Protein AF-A0A221V2D6-F1 (afdb_monomer_lite)

Radius of gyration: 19.34 Å; chains: 1; bounding box: 54×40×49 Å

Foldseek 3Di:
DVVVCLVVVLVVLLVLLVVLLVVLLQCLQADLQVRDGHPPDPVSVVSVVLVVLVVVLSVVLVVCLVVVAADEPVNVVSVVVVVVSLVVLVVVLVVLVVQLVCPVVQPVPDGDPCNNVSSVVSSVSSVSNSVSSVVSVVSCCVRNHDDDPVVRVVVVPPVD

Structure (mmCIF, N/CA/C/O backbone):
data_AF-A0A221V2D6-F1
#
_entry.id   AF-A0A221V2D6-F1
#
loop_
_atom_site.group_PDB
_atom_site.id
_atom_site.type_symbol
_atom_site.label_atom_id
_atom_site.label_alt_id
_atom_site.label_comp_id
_atom_site.label_asym_id
_atom_site.label_entity_id
_atom_site.label_seq_id
_atom_site.pdbx_PDB_ins_code
_atom_site.Cartn_x
_atom_site.Cartn_y
_atom_site.Cartn_z
_atom_site.occupancy
_atom_site.B_iso_or_equiv
_atom_site.auth_seq_id
_atom_site.auth_comp_id
_atom_site.auth_asym_id
_atom_site.auth_atom_id
_atom_site.pdbx_PDB_model_num
ATOM 1 N N . MET A 1 1 ? 8.592 21.430 -19.811 1.00 49.91 1 MET A N 1
ATOM 2 C CA . MET A 1 1 ? 7.681 21.089 -18.688 1.00 49.91 1 MET A CA 1
ATOM 3 C C . MET A 1 1 ? 7.411 19.586 -18.587 1.00 49.91 1 MET A C 1
ATOM 5 O O . MET A 1 1 ? 7.438 19.072 -17.477 1.00 49.91 1 MET A O 1
ATOM 9 N N . GLU A 1 2 ? 7.247 18.865 -19.702 1.00 52.81 2 GLU A N 1
ATOM 10 C CA . GLU A 1 2 ? 6.947 17.419 -19.723 1.00 52.81 2 GLU A CA 1
ATOM 11 C C . GLU A 1 2 ? 7.962 16.532 -18.966 1.00 52.81 2 GLU A C 1
ATOM 13 O O . GLU A 1 2 ? 7.570 15.668 -18.183 1.00 52.81 2 GLU A O 1
ATOM 18 N N . ASN A 1 3 ? 9.265 16.809 -19.099 1.00 59.97 3 ASN A N 1
ATOM 19 C CA . ASN A 1 3 ? 10.320 16.046 -18.409 1.00 59.97 3 ASN A CA 1
ATOM 20 C C . ASN A 1 3 ? 10.362 16.276 -16.887 1.00 59.97 3 ASN A C 1
ATOM 22 O O . ASN A 1 3 ? 10.807 15.404 -16.147 1.00 59.97 3 ASN A O 1
ATOM 26 N N . SER A 1 4 ? 9.879 17.428 -16.402 1.00 59.75 4 SER A N 1
ATOM 27 C CA . SER A 1 4 ? 9.819 17.708 -14.959 1.00 59.75 4 SER A CA 1
ATOM 28 C C . SER A 1 4 ? 8.682 16.923 -14.303 1.00 59.75 4 SER A C 1
ATOM 30 O O . SER A 1 4 ? 8.901 16.246 -13.301 1.00 59.75 4 SER A O 1
ATOM 32 N N . VAL A 1 5 ? 7.499 16.919 -14.933 1.00 62.28 5 VAL A N 1
ATOM 33 C CA . VAL A 1 5 ? 6.313 16.183 -14.461 1.00 62.28 5 VAL A CA 1
ATOM 34 C C . VAL A 1 5 ? 6.567 14.672 -14.447 1.00 62.28 5 VAL A C 1
ATOM 36 O O . VAL A 1 5 ? 6.300 14.015 -13.444 1.00 62.28 5 VAL A O 1
ATOM 39 N N . LYS A 1 6 ? 7.188 14.123 -15.503 1.00 67.12 6 LYS A N 1
ATOM 40 C CA . LYS A 1 6 ? 7.572 12.698 -15.567 1.00 67.12 6 LYS A CA 1
ATOM 41 C C . LYS A 1 6 ? 8.486 12.264 -14.411 1.00 67.12 6 LYS A C 1
ATOM 43 O O . LYS A 1 6 ? 8.412 11.116 -13.985 1.00 67.12 6 LYS A O 1
ATOM 48 N N . ARG A 1 7 ? 9.307 13.174 -13.870 1.00 70.56 7 ARG A N 1
ATOM 49 C CA . ARG A 1 7 ? 10.243 12.889 -12.768 1.00 70.56 7 ARG A CA 1
ATOM 50 C C . ARG A 1 7 ? 9.648 13.126 -11.377 1.00 70.56 7 ARG A C 1
ATOM 52 O O . ARG A 1 7 ? 10.056 12.465 -10.424 1.00 70.56 7 ARG A O 1
ATOM 59 N N . THR A 1 8 ? 8.727 14.077 -11.222 1.00 82.38 8 THR A N 1
ATOM 60 C CA . THR A 1 8 ? 8.149 14.436 -9.913 1.00 82.38 8 THR A CA 1
ATOM 61 C C . THR A 1 8 ? 6.975 13.548 -9.524 1.00 82.38 8 THR A C 1
ATOM 63 O O . THR A 1 8 ? 6.867 13.177 -8.356 1.00 82.38 8 THR A O 1
ATOM 66 N N . THR A 1 9 ? 6.135 13.146 -10.481 1.00 87.38 9 THR A N 1
ATOM 67 C CA . THR A 1 9 ? 4.944 12.329 -10.209 1.00 87.38 9 THR A CA 1
ATOM 68 C C . THR A 1 9 ? 5.258 11.001 -9.499 1.00 87.38 9 THR A C 1
ATOM 70 O O . THR A 1 9 ? 4.610 10.730 -8.486 1.00 87.38 9 THR A O 1
ATOM 73 N N . PRO A 1 10 ? 6.262 10.198 -9.916 1.00 89.62 10 PRO A N 1
ATOM 74 C CA . PRO A 1 10 ? 6.593 8.951 -9.220 1.00 89.62 10 PRO A CA 1
ATOM 75 C C . PRO A 1 10 ? 7.049 9.176 -7.778 1.00 89.62 10 PRO A C 1
ATOM 77 O O . PRO A 1 10 ? 6.628 8.453 -6.881 1.00 89.62 10 PRO A O 1
ATOM 80 N N . LYS A 1 11 ? 7.854 10.220 -7.534 1.00 92.00 11 LYS A N 1
ATOM 81 C CA . LYS A 1 11 ? 8.341 10.559 -6.189 1.00 92.00 11 LYS A CA 1
ATOM 82 C C . LYS A 1 11 ? 7.193 10.923 -5.253 1.00 92.00 11 LYS A C 1
ATOM 84 O O . LYS A 1 11 ? 7.161 10.448 -4.124 1.00 92.00 11 LYS A O 1
ATOM 89 N N . ILE A 1 12 ? 6.240 11.724 -5.732 1.00 93.94 12 ILE A N 1
ATOM 90 C CA . ILE A 1 12 ? 5.058 12.112 -4.953 1.00 93.94 12 ILE A CA 1
ATOM 91 C C . ILE A 1 12 ? 4.225 10.877 -4.601 1.00 93.94 12 ILE A C 1
ATOM 93 O O . ILE A 1 12 ? 3.846 10.719 -3.447 1.00 93.94 12 ILE A O 1
ATOM 97 N N . ILE A 1 13 ? 3.982 9.978 -5.559 1.00 95.75 13 ILE A N 1
ATOM 98 C CA . ILE A 1 13 ? 3.202 8.757 -5.308 1.00 95.75 13 ILE A CA 1
ATOM 99 C C . ILE A 1 13 ? 3.907 7.838 -4.314 1.00 95.75 13 ILE A C 1
ATOM 101 O O . ILE A 1 13 ? 3.256 7.356 -3.392 1.00 95.75 13 ILE A O 1
ATOM 105 N N . ILE A 1 14 ? 5.222 7.648 -4.435 1.00 96.69 14 ILE A N 1
ATOM 106 C CA . ILE A 1 14 ? 6.000 6.863 -3.468 1.00 96.69 14 ILE A CA 1
ATOM 107 C C . ILE A 1 14 ? 5.878 7.472 -2.065 1.00 96.69 14 ILE A C 1
ATOM 109 O O . ILE A 1 14 ? 5.534 6.761 -1.125 1.00 96.69 14 ILE A O 1
ATOM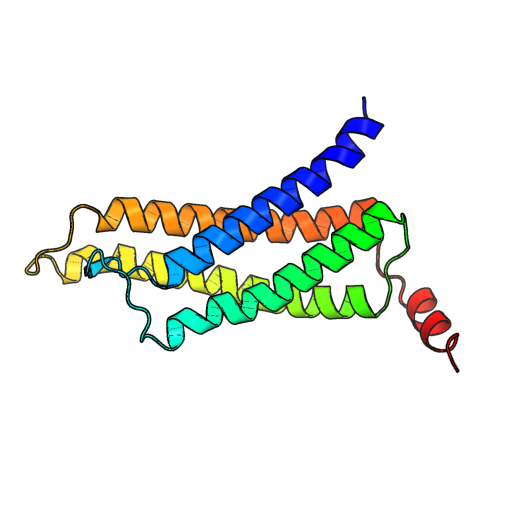 113 N N . VAL A 1 15 ? 6.077 8.787 -1.917 1.00 97.56 15 VAL A N 1
ATOM 114 C CA . VAL A 1 15 ? 5.975 9.472 -0.616 1.00 97.56 15 VAL A CA 1
ATOM 115 C C . VAL A 1 15 ? 4.565 9.374 -0.034 1.00 97.56 15 VAL A C 1
ATOM 117 O O . VAL A 1 15 ? 4.417 9.015 1.130 1.00 97.56 15 VAL A O 1
ATOM 120 N N . LEU A 1 16 ? 3.524 9.635 -0.830 1.00 98.06 16 LEU A N 1
ATOM 121 C CA . LEU A 1 16 ? 2.134 9.505 -0.382 1.00 98.06 16 LEU A CA 1
ATOM 122 C C . LEU A 1 16 ? 1.802 8.069 0.035 1.00 98.06 16 LEU A C 1
ATOM 124 O O . LEU A 1 16 ? 1.082 7.868 1.014 1.00 98.06 16 LEU A O 1
ATOM 128 N N . THR A 1 17 ? 2.352 7.074 -0.666 1.00 98.38 17 THR A N 1
ATOM 129 C CA . THR A 1 17 ? 2.171 5.658 -0.318 1.00 98.38 17 THR A CA 1
ATOM 130 C C . THR A 1 17 ? 2.843 5.351 1.016 1.00 98.38 17 THR A C 1
ATOM 132 O O . THR A 1 17 ? 2.203 4.779 1.891 1.00 98.38 17 THR A O 1
ATOM 135 N N . ILE A 1 18 ? 4.086 5.802 1.222 1.00 98.44 18 ILE A N 1
ATOM 136 C CA . ILE A 1 18 ? 4.814 5.634 2.490 1.00 98.44 18 ILE A CA 1
ATOM 137 C C . ILE A 1 18 ? 4.046 6.272 3.649 1.00 98.44 18 ILE A C 1
ATOM 139 O O . ILE A 1 18 ? 3.837 5.622 4.670 1.00 98.44 18 ILE A O 1
ATOM 143 N N . VAL A 1 19 ? 3.588 7.518 3.491 1.00 98.50 19 VAL A N 1
ATOM 144 C CA . VAL A 1 19 ? 2.807 8.212 4.526 1.00 98.50 19 VAL A CA 1
ATOM 145 C C . VAL A 1 19 ? 1.527 7.438 4.841 1.00 98.50 19 VAL A C 1
ATOM 147 O O . VAL A 1 19 ? 1.242 7.201 6.010 1.00 98.50 19 VAL A O 1
ATOM 150 N N . SER A 1 20 ? 0.805 6.971 3.819 1.00 98.44 20 SER A N 1
ATOM 151 C CA . SER A 1 20 ? -0.423 6.186 4.002 1.00 98.44 20 SER A CA 1
ATOM 152 C C . SER A 1 20 ? -0.161 4.867 4.735 1.00 98.44 20 SER A C 1
ATOM 154 O O . SER A 1 20 ? -0.913 4.512 5.640 1.00 98.44 20 SER A O 1
ATOM 156 N N . LEU A 1 21 ? 0.924 4.161 4.392 1.00 98.50 21 LEU A N 1
ATOM 157 C CA . LEU A 1 21 ? 1.337 2.927 5.066 1.00 98.50 21 LEU A CA 1
ATOM 158 C C . LEU A 1 21 ? 1.662 3.182 6.539 1.00 98.50 21 LEU A C 1
ATOM 160 O O . LEU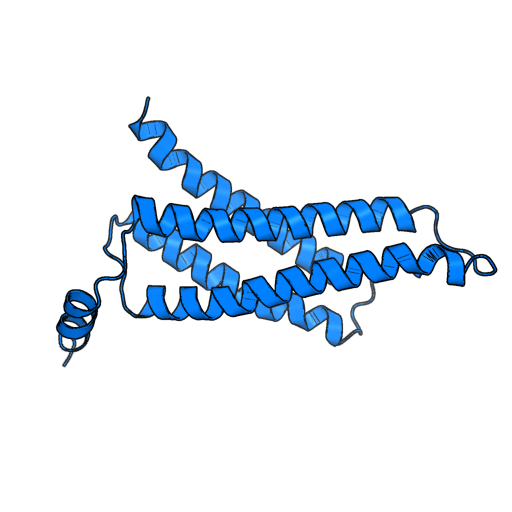 A 1 21 ? 1.133 2.489 7.401 1.00 98.50 21 LEU A O 1
ATOM 164 N N . LEU A 1 22 ? 2.480 4.195 6.839 1.00 98.38 22 LEU A N 1
ATOM 165 C CA . LEU A 1 22 ? 2.844 4.543 8.215 1.00 98.38 22 LEU A CA 1
ATOM 166 C C . LEU A 1 22 ? 1.621 4.947 9.043 1.00 98.38 22 LEU A C 1
ATOM 168 O O . LEU A 1 22 ? 1.472 4.489 10.175 1.00 98.38 22 LEU A O 1
ATOM 172 N N . SER A 1 23 ? 0.720 5.752 8.473 1.00 98.06 23 SER A N 1
ATOM 173 C CA . SER A 1 23 ? -0.542 6.096 9.126 1.00 98.06 23 SER A CA 1
ATOM 174 C C . SER A 1 23 ? -1.360 4.843 9.430 1.00 98.06 23 SER A C 1
ATOM 176 O O . SER A 1 23 ? -1.762 4.649 10.571 1.00 98.06 23 SER A O 1
ATOM 178 N N . LEU A 1 24 ? -1.562 3.953 8.456 1.00 98.06 24 LEU A N 1
ATOM 179 C CA . LEU A 1 24 ? -2.363 2.743 8.657 1.00 98.06 24 LEU A CA 1
ATOM 180 C C . LEU A 1 24 ? -1.709 1.719 9.590 1.00 98.06 24 LEU A C 1
ATOM 182 O O . LEU A 1 24 ? -2.432 1.010 10.279 1.00 98.06 24 LEU A O 1
ATOM 186 N N . ILE A 1 25 ? -0.377 1.668 9.684 1.00 97.50 25 ILE A N 1
ATOM 187 C CA . ILE A 1 25 ? 0.318 0.855 10.694 1.00 97.50 25 ILE A CA 1
ATOM 188 C C . ILE A 1 25 ? -0.072 1.322 12.097 1.00 97.50 25 ILE A C 1
ATOM 190 O O . ILE A 1 25 ? -0.446 0.506 12.932 1.00 97.50 25 ILE A O 1
ATOM 194 N N . VAL A 1 26 ? -0.026 2.633 12.352 1.00 97.00 26 VAL A N 1
ATOM 195 C CA . VAL A 1 26 ? -0.418 3.196 13.653 1.00 97.00 26 VAL A CA 1
ATOM 196 C C . VAL A 1 26 ? -1.910 2.974 13.903 1.00 97.00 26 VAL A C 1
ATOM 198 O O . VAL A 1 26 ? -2.301 2.514 14.977 1.00 97.00 26 VAL A O 1
ATOM 201 N N . LEU A 1 27 ? -2.750 3.255 12.903 1.00 96.31 27 LEU A N 1
ATOM 202 C CA . LEU A 1 27 ? -4.200 3.111 13.017 1.00 96.31 27 LEU A CA 1
ATOM 203 C C . LEU A 1 27 ? -4.663 1.652 13.114 1.00 96.31 27 LEU A C 1
ATOM 205 O O . LEU A 1 27 ? -5.720 1.408 13.682 1.00 96.31 27 LEU A O 1
ATOM 209 N N . GLY A 1 28 ? -3.867 0.679 12.667 1.00 94.56 28 GLY A N 1
ATOM 210 C CA . GLY A 1 28 ? -4.163 -0.750 12.825 1.00 94.56 28 GLY A CA 1
ATOM 211 C C . GLY A 1 28 ? -4.231 -1.213 14.286 1.00 94.56 28 GLY A C 1
ATOM 212 O O . GLY A 1 28 ? -4.868 -2.221 14.592 1.00 94.56 28 GLY A O 1
ATOM 213 N N . PHE A 1 29 ? -3.627 -0.460 15.211 1.00 95.50 29 PHE A N 1
ATOM 214 C CA . PHE A 1 29 ? -3.728 -0.711 16.651 1.00 95.50 29 PHE A CA 1
ATOM 215 C C . PHE A 1 29 ? -4.889 0.037 17.314 1.00 95.50 29 PHE A C 1
ATOM 217 O O . PHE A 1 29 ? -5.231 -0.254 18.462 1.00 95.50 29 PHE A O 1
ATOM 224 N N . TYR A 1 30 ? -5.512 0.990 16.621 1.00 94.50 30 TYR A N 1
ATOM 225 C CA . TYR A 1 30 ? -6.604 1.787 17.162 1.00 94.50 30 TYR A CA 1
ATOM 226 C C . TYR A 1 30 ? -7.910 0.980 17.209 1.00 94.50 30 TYR A C 1
ATOM 228 O O . TYR A 1 30 ? -8.308 0.332 16.247 1.00 94.50 30 TYR A O 1
ATOM 236 N N . SER A 1 31 ? -8.598 1.006 18.349 1.00 91.31 31 SER A N 1
ATOM 237 C CA . SER A 1 31 ? -9.918 0.402 18.528 1.00 91.31 31 SER A CA 1
ATOM 238 C C . SER A 1 31 ? -11.007 1.462 18.404 1.00 91.31 31 SER A C 1
ATOM 240 O O . SER A 1 31 ? -11.116 2.333 19.269 1.00 91.31 31 SER A O 1
ATOM 242 N N . MET A 1 32 ? -11.848 1.366 17.369 1.00 89.62 32 MET A N 1
ATOM 243 C CA . MET A 1 32 ? -12.942 2.320 17.141 1.00 89.62 32 MET A CA 1
ATOM 244 C C . MET A 1 32 ? -13.982 2.305 18.266 1.00 89.62 32 MET A C 1
ATOM 246 O O . MET A 1 32 ? -14.371 3.367 18.744 1.00 89.62 32 MET A O 1
ATOM 250 N N . TYR A 1 33 ? -14.386 1.122 18.741 1.00 88.25 33 TYR A N 1
ATOM 251 C CA . TYR A 1 33 ? -15.371 0.993 19.824 1.00 88.25 33 TYR A CA 1
ATOM 252 C C . TYR A 1 33 ? -14.865 1.530 21.167 1.00 88.25 33 TYR A C 1
ATOM 254 O O . TYR A 1 33 ? -15.650 2.010 21.975 1.00 88.25 33 TYR A O 1
ATOM 262 N N . GLY A 1 34 ? -13.557 1.440 21.419 1.00 85.94 34 GLY A N 1
ATOM 263 C CA . GLY A 1 34 ? -12.963 1.810 22.705 1.00 85.94 34 GLY A CA 1
ATOM 264 C C . GLY A 1 34 ? -12.268 3.169 22.726 1.00 85.94 34 GLY A C 1
ATOM 265 O O . GLY A 1 34 ? -11.830 3.581 23.793 1.00 85.94 34 GLY A O 1
ATOM 266 N N . ASN A 1 35 ? -12.095 3.829 21.573 1.00 90.12 35 ASN A N 1
ATOM 267 C CA . ASN A 1 35 ? -11.250 5.018 21.400 1.00 90.12 35 ASN A CA 1
ATOM 268 C C . ASN A 1 35 ? -9.857 4.889 22.061 1.00 90.12 35 ASN A C 1
ATOM 270 O O . ASN A 1 35 ? -9.345 5.822 22.677 1.00 90.12 35 ASN A O 1
ATOM 274 N N . THR A 1 36 ? -9.255 3.703 21.972 1.00 92.00 36 THR A N 1
ATOM 275 C CA . THR A 1 36 ? -7.992 3.354 22.642 1.00 92.00 36 THR A CA 1
ATOM 276 C C . THR A 1 36 ? -7.098 2.527 21.726 1.00 92.00 36 THR A C 1
ATOM 278 O O . THR A 1 36 ? -7.579 1.828 20.834 1.00 92.00 36 THR A O 1
ATOM 281 N N . PHE A 1 37 ? -5.783 2.599 21.938 1.00 94.12 37 PHE A N 1
ATOM 282 C CA . PHE A 1 37 ? -4.815 1.759 21.232 1.00 94.12 37 PHE A CA 1
ATOM 283 C C . PHE A 1 37 ? -4.620 0.434 21.966 1.00 94.12 37 PHE A C 1
ATOM 285 O O . PHE A 1 37 ? -4.361 0.415 23.169 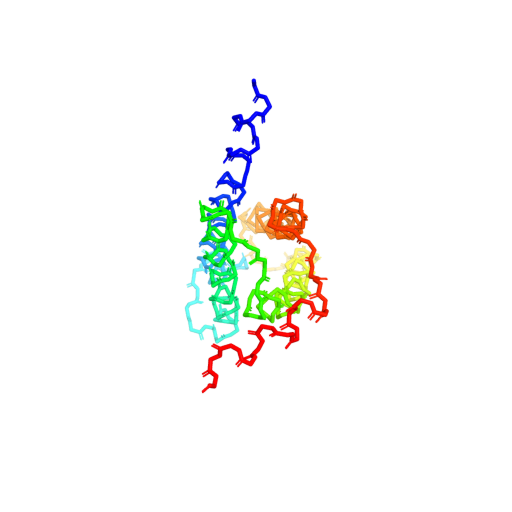1.00 94.12 37 PHE A O 1
ATOM 292 N N . ILE A 1 38 ? -4.724 -0.673 21.233 1.00 93.12 38 ILE A N 1
ATOM 293 C CA . ILE A 1 38 ? -4.618 -2.030 21.769 1.00 93.12 38 ILE A CA 1
ATOM 294 C C . ILE A 1 38 ? -3.513 -2.769 21.016 1.00 93.12 38 ILE A C 1
ATOM 296 O O . ILE A 1 38 ? -3.726 -3.275 19.917 1.00 93.12 38 ILE A O 1
ATOM 300 N N . PHE A 1 39 ? -2.336 -2.856 21.636 1.00 93.06 39 PHE A N 1
ATOM 301 C CA . PHE A 1 39 ? -1.149 -3.484 21.043 1.00 93.06 39 PHE A CA 1
ATOM 302 C C . PHE A 1 39 ? -1.103 -5.005 21.207 1.00 93.06 39 PHE A C 1
ATOM 304 O O . PHE A 1 39 ? -0.387 -5.671 20.479 1.00 93.06 39 PHE A O 1
ATOM 311 N N . ASN A 1 40 ? -1.886 -5.585 22.118 1.00 91.38 40 ASN A N 1
ATOM 312 C CA . ASN A 1 40 ? -1.858 -7.031 22.366 1.00 91.38 40 ASN A CA 1
ATOM 313 C C . ASN A 1 40 ? -2.707 -7.853 21.368 1.00 91.38 40 ASN A C 1
ATOM 315 O O . ASN A 1 40 ? -2.853 -9.062 21.527 1.00 91.38 40 ASN A O 1
ATOM 319 N N . ARG A 1 41 ? -3.311 -7.215 20.354 1.00 88.81 41 ARG A N 1
ATOM 320 C CA . ARG A 1 41 ? -4.098 -7.907 19.322 1.00 88.81 41 ARG A CA 1
ATOM 321 C C . ARG A 1 41 ? -3.176 -8.422 18.227 1.00 88.81 41 ARG A C 1
ATOM 323 O O . ARG A 1 41 ? -2.658 -7.638 17.441 1.00 88.81 41 ARG A O 1
ATOM 330 N N . PHE A 1 42 ? -3.009 -9.741 18.159 1.00 90.06 42 PHE A N 1
ATOM 331 C CA . PHE A 1 42 ? -2.164 -10.384 17.148 1.00 90.06 42 PHE A CA 1
ATOM 332 C C . PHE A 1 42 ? -2.597 -10.038 15.712 1.00 90.06 42 PHE A C 1
ATOM 334 O O . PHE A 1 42 ? -1.757 -9.767 14.858 1.00 90.06 42 PHE A O 1
ATOM 341 N N . GLU A 1 43 ? -3.904 -9.952 15.465 1.00 89.31 43 GLU A N 1
ATOM 342 C CA . GLU A 1 43 ? -4.488 -9.588 14.166 1.00 89.31 43 GLU A CA 1
ATOM 343 C C . GLU A 1 43 ? -3.998 -8.219 13.656 1.00 89.31 43 GLU A C 1
ATOM 345 O O . GLU A 1 43 ? -3.728 -8.061 12.465 1.00 89.31 43 GLU A O 1
ATOM 350 N N . SER A 1 44 ? -3.757 -7.254 14.556 1.00 92.88 44 SER A N 1
ATOM 351 C CA . SER A 1 44 ? -3.238 -5.922 14.209 1.00 92.88 44 SER A CA 1
ATOM 352 C C . SER A 1 44 ? -1.826 -5.955 13.603 1.00 92.88 44 SER A C 1
ATOM 354 O O . SER A 1 44 ? -1.424 -4.988 12.960 1.00 92.88 44 SER A O 1
ATOM 356 N N . TYR A 1 45 ? -1.074 -7.052 13.759 1.00 95.00 45 TYR A N 1
ATOM 357 C CA . TYR A 1 45 ? 0.275 -7.207 13.199 1.00 95.00 45 TYR A CA 1
ATOM 358 C C . TYR A 1 45 ? 0.293 -7.752 11.764 1.00 95.00 45 TYR A C 1
ATOM 360 O O . TYR A 1 45 ? 1.325 -7.651 11.094 1.00 95.00 45 TYR A O 1
ATOM 368 N N . ILE A 1 46 ? -0.837 -8.256 11.254 1.00 94.69 46 ILE A N 1
ATOM 369 C CA . ILE A 1 46 ? -0.942 -8.758 9.875 1.00 94.69 46 ILE A CA 1
ATOM 370 C C . ILE A 1 46 ? -0.664 -7.626 8.879 1.00 94.69 46 ILE A C 1
ATOM 372 O O . ILE A 1 46 ? 0.131 -7.790 7.953 1.00 94.69 46 ILE A O 1
ATOM 376 N N . PHE A 1 47 ? -1.267 -6.451 9.085 1.00 95.81 47 PHE A N 1
ATOM 377 C CA . PHE A 1 47 ? -1.068 -5.314 8.188 1.00 95.81 47 PHE A CA 1
ATOM 378 C C . PHE A 1 47 ? 0.394 -4.823 8.168 1.00 95.81 47 PHE A C 1
ATOM 380 O O . PHE A 1 47 ? 0.961 -4.775 7.074 1.00 95.81 47 PHE A O 1
ATOM 387 N N . PRO A 1 48 ? 1.058 -4.537 9.311 1.00 96.81 48 PRO A N 1
ATOM 388 C CA . PRO A 1 48 ? 2.490 -4.233 9.352 1.00 96.81 48 PRO A CA 1
ATOM 389 C C . PRO A 1 48 ? 3.364 -5.254 8.618 1.00 96.81 48 PRO A C 1
ATOM 391 O O . PRO A 1 48 ? 4.237 -4.857 7.847 1.00 96.81 48 PRO A O 1
ATOM 394 N N . PHE A 1 49 ? 3.103 -6.552 8.777 1.00 96.56 49 PHE A N 1
ATOM 395 C CA . PHE A 1 49 ? 3.842 -7.585 8.052 1.00 96.56 49 PHE A CA 1
ATOM 396 C C . PHE A 1 49 ? 3.685 -7.444 6.528 1.00 96.56 49 PHE A C 1
ATOM 398 O O . PHE A 1 49 ? 4.678 -7.398 5.801 1.00 96.56 49 PHE A O 1
ATOM 405 N N . LEU A 1 50 ? 2.454 -7.271 6.036 1.00 96.69 50 LEU A N 1
ATOM 406 C CA . LEU A 1 50 ? 2.196 -7.036 4.611 1.00 96.69 50 LEU A CA 1
ATOM 407 C C . LEU A 1 50 ? 2.841 -5.738 4.103 1.00 96.69 50 LEU A C 1
ATOM 409 O O . LEU A 1 50 ? 3.297 -5.680 2.960 1.00 96.69 50 LEU A O 1
ATOM 413 N N . THR A 1 51 ? 2.927 -4.696 4.939 1.00 97.25 51 THR A N 1
ATOM 414 C CA . THR A 1 51 ? 3.586 -3.443 4.542 1.00 97.25 51 THR A CA 1
ATOM 415 C C . THR A 1 51 ? 5.075 -3.616 4.257 1.00 97.25 51 THR A C 1
ATOM 417 O O . THR A 1 51 ? 5.595 -2.886 3.420 1.00 97.25 51 THR A O 1
ATOM 420 N N . MET A 1 52 ? 5.761 -4.600 4.856 1.00 98.06 52 MET A N 1
ATOM 421 C CA . MET A 1 52 ? 7.172 -4.864 4.545 1.00 98.06 52 MET A CA 1
ATOM 422 C C . MET A 1 52 ? 7.370 -5.233 3.072 1.00 98.06 52 MET A C 1
ATOM 424 O O . MET A 1 52 ? 8.283 -4.724 2.423 1.00 98.06 52 MET A O 1
ATOM 428 N N . ILE A 1 53 ? 6.476 -6.061 2.525 1.00 98.00 53 ILE A N 1
ATOM 429 C CA . ILE A 1 53 ? 6.474 -6.433 1.103 1.00 98.00 53 ILE A CA 1
ATOM 430 C C . ILE A 1 53 ? 6.246 -5.188 0.238 1.00 98.00 53 ILE A C 1
ATOM 432 O O . ILE A 1 53 ? 6.931 -4.980 -0.763 1.00 98.00 53 ILE A O 1
ATOM 436 N N . HIS A 1 54 ? 5.323 -4.321 0.654 1.00 98.44 54 HIS A N 1
ATOM 437 C CA . HIS A 1 54 ? 5.032 -3.085 -0.061 1.00 98.44 54 HIS A CA 1
ATOM 438 C C . HIS A 1 54 ? 6.213 -2.107 -0.037 1.00 98.44 54 HIS A C 1
ATOM 440 O O . HIS A 1 54 ? 6.561 -1.542 -1.072 1.00 98.44 54 HIS A O 1
ATOM 446 N N . PHE A 1 55 ? 6.896 -1.945 1.098 1.00 98.56 55 PHE A N 1
ATOM 447 C CA . PHE A 1 55 ? 8.109 -1.131 1.169 1.00 98.56 55 PHE A CA 1
ATOM 448 C C . PHE A 1 55 ? 9.221 -1.678 0.274 1.00 98.56 55 PHE A C 1
ATOM 450 O O . PHE A 1 55 ? 9.866 -0.896 -0.425 1.00 98.56 55 PHE A O 1
ATOM 457 N N . LEU A 1 56 ? 9.403 -3.001 0.228 1.00 98.31 56 LEU A N 1
ATOM 458 C CA . LEU A 1 56 ? 10.348 -3.635 -0.691 1.00 98.31 56 LEU A CA 1
ATOM 459 C C . LEU A 1 56 ? 9.994 -3.331 -2.157 1.00 98.31 56 LEU A C 1
ATOM 461 O O . LEU A 1 56 ? 10.866 -2.939 -2.930 1.00 98.31 56 LEU A O 1
ATOM 465 N N . TYR A 1 57 ? 8.718 -3.434 -2.534 1.00 98.31 57 TYR A N 1
ATOM 466 C CA . TYR A 1 57 ? 8.259 -3.057 -3.872 1.00 98.31 57 TYR A CA 1
ATOM 467 C C . TYR A 1 57 ? 8.538 -1.582 -4.195 1.00 98.31 57 TYR A C 1
ATOM 469 O O . TYR A 1 57 ? 9.072 -1.279 -5.262 1.00 98.31 57 TYR A O 1
ATOM 477 N N . LEU A 1 58 ? 8.223 -0.658 -3.280 1.00 98.06 58 LEU A N 1
ATOM 478 C CA . LEU A 1 58 ? 8.478 0.773 -3.477 1.00 98.06 58 LEU A CA 1
ATOM 479 C C . LEU A 1 58 ? 9.970 1.071 -3.627 1.00 98.06 58 LEU A C 1
ATOM 481 O O . LEU A 1 58 ? 10.335 1.908 -4.452 1.00 98.06 58 LEU A O 1
ATOM 485 N N . TYR A 1 59 ? 10.822 0.380 -2.867 1.00 97.38 59 TYR A N 1
ATOM 486 C CA . TYR A 1 59 ? 12.271 0.483 -2.991 1.00 97.38 59 TYR A CA 1
ATOM 487 C C . TYR A 1 59 ? 12.749 0.035 -4.376 1.00 97.38 59 TYR A C 1
ATOM 489 O O . TYR A 1 59 ? 13.438 0.798 -5.052 1.00 97.38 59 TYR A O 1
ATOM 497 N N . VAL A 1 60 ? 12.333 -1.151 -4.837 1.00 96.94 60 VAL A N 1
ATOM 498 C CA . VAL A 1 60 ? 12.710 -1.661 -6.166 1.00 96.94 60 VAL A CA 1
ATOM 499 C C . VAL A 1 60 ? 12.197 -0.739 -7.271 1.00 96.94 60 VAL A C 1
ATOM 501 O O . VAL A 1 60 ? 12.937 -0.400 -8.190 1.00 96.94 60 VAL A O 1
ATOM 504 N N . LEU A 1 61 ? 10.953 -0.265 -7.169 1.00 96.38 61 LEU A N 1
ATOM 505 C CA . LEU A 1 61 ? 10.386 0.687 -8.120 1.00 96.38 61 LEU A CA 1
ATOM 506 C C . LEU A 1 61 ? 11.184 1.994 -8.166 1.00 96.38 61 LEU A C 1
ATOM 508 O O . LEU A 1 61 ? 11.514 2.482 -9.246 1.00 96.38 61 LEU A O 1
ATOM 512 N N . TRP A 1 62 ? 11.493 2.564 -7.002 1.00 96.12 62 TRP A N 1
ATOM 513 C CA . TRP A 1 62 ? 12.292 3.779 -6.893 1.00 96.12 62 TRP A CA 1
ATOM 514 C C . TRP A 1 62 ? 13.685 3.603 -7.503 1.00 96.12 62 TRP A C 1
ATOM 516 O O . TRP A 1 62 ? 14.128 4.474 -8.256 1.00 96.12 62 TRP A O 1
ATOM 526 N N . PHE A 1 63 ? 14.342 2.479 -7.212 1.00 95.12 63 PHE A N 1
ATOM 527 C CA . PHE A 1 63 ? 15.664 2.146 -7.730 1.00 95.12 63 PHE A CA 1
ATOM 528 C C . PHE A 1 63 ? 15.651 2.070 -9.261 1.00 95.12 63 PHE A C 1
ATOM 530 O O . PHE A 1 63 ? 16.358 2.835 -9.911 1.00 95.12 63 PHE A O 1
ATOM 537 N N . LYS A 1 64 ? 14.755 1.262 -9.847 1.00 94.44 64 LYS A N 1
ATOM 538 C CA . LYS A 1 64 ? 14.650 1.107 -11.310 1.00 94.44 64 LYS A CA 1
ATOM 539 C C . LYS A 1 64 ? 14.339 2.424 -12.024 1.00 94.44 64 LYS A C 1
ATOM 541 O O . LYS A 1 64 ? 14.892 2.700 -13.082 1.00 94.44 64 LYS A O 1
ATOM 546 N N . ILE A 1 65 ? 13.488 3.273 -11.438 1.00 92.94 65 ILE A N 1
ATOM 547 C CA . ILE A 1 65 ? 13.197 4.607 -11.991 1.00 92.94 65 ILE A CA 1
ATOM 548 C C . ILE A 1 65 ? 14.424 5.528 -11.921 1.00 92.94 65 ILE A C 1
ATOM 550 O O . ILE A 1 65 ? 14.630 6.329 -12.831 1.00 92.94 65 ILE A O 1
ATOM 554 N N . THR A 1 66 ? 15.204 5.456 -10.841 1.00 92.50 66 THR A N 1
ATOM 555 C CA . THR A 1 66 ? 16.363 6.335 -10.620 1.00 92.50 66 THR A CA 1
ATOM 556 C C . THR A 1 66 ? 17.527 5.960 -11.530 1.00 92.50 66 THR A C 1
ATOM 558 O O . THR A 1 66 ? 18.093 6.844 -12.169 1.00 92.50 66 THR A O 1
ATOM 561 N N . GLU A 1 67 ? 17.811 4.665 -11.652 1.00 92.69 67 GLU A N 1
ATOM 562 C CA . GLU A 1 67 ? 18.895 4.136 -12.487 1.00 92.69 67 GLU A CA 1
ATOM 563 C C . GLU A 1 67 ? 18.496 3.967 -13.964 1.00 92.69 67 GLU A C 1
ATOM 565 O O . GLU A 1 67 ? 19.326 3.612 -14.795 1.00 92.69 67 GLU A O 1
ATOM 570 N N . MET A 1 68 ? 17.231 4.243 -14.315 1.00 90.06 68 MET A N 1
ATOM 571 C CA . MET A 1 68 ? 16.667 4.020 -15.657 1.00 90.06 68 MET A CA 1
ATOM 572 C C . MET A 1 68 ? 16.896 2.586 -16.158 1.00 90.06 68 MET A C 1
ATOM 574 O O . MET A 1 68 ? 17.169 2.351 -17.335 1.00 90.06 68 MET A O 1
ATOM 578 N N . GLU A 1 69 ? 16.787 1.625 -15.245 1.00 89.50 69 GLU A N 1
ATOM 579 C CA . GLU A 1 69 ? 17.073 0.224 -15.514 1.00 89.50 69 GLU A CA 1
ATOM 580 C C . GLU A 1 69 ? 15.805 -0.518 -15.956 1.00 89.50 69 GLU A C 1
ATOM 582 O O . GLU A 1 69 ? 14.705 -0.279 -15.446 1.00 89.50 69 GLU A O 1
ATOM 587 N N . TYR A 1 70 ? 15.966 -1.443 -16.903 1.00 89.62 70 TYR A N 1
ATOM 588 C CA . TYR A 1 70 ? 14.889 -2.308 -17.375 1.00 89.62 70 TYR A CA 1
ATOM 589 C C . TYR A 1 70 ? 14.397 -3.242 -16.246 1.00 89.62 70 TYR A C 1
ATOM 591 O O . TYR A 1 70 ? 15.176 -3.595 -15.352 1.00 89.62 70 TYR A O 1
ATOM 599 N N . PRO A 1 71 ? 13.109 -3.643 -16.227 1.00 91.56 71 PRO A N 1
ATOM 600 C CA . PRO A 1 71 ? 12.608 -4.554 -15.205 1.00 91.56 71 PRO A CA 1
ATOM 601 C C . PRO A 1 71 ? 13.319 -5.912 -15.252 1.00 91.56 71 PRO A C 1
ATOM 603 O O . PRO A 1 71 ? 13.501 -6.488 -16.322 1.00 91.56 71 PRO A O 1
ATOM 606 N N . ASP A 1 72 ? 13.639 -6.448 -14.075 1.00 90.94 72 ASP A N 1
ATOM 607 C CA . ASP A 1 72 ? 14.256 -7.763 -13.887 1.00 90.94 72 ASP A CA 1
ATOM 608 C C . ASP A 1 72 ? 13.270 -8.786 -13.285 1.00 90.94 72 ASP A C 1
ATOM 610 O O . ASP A 1 72 ? 12.100 -8.493 -12.993 1.00 90.94 72 ASP A O 1
ATOM 614 N N . MET A 1 73 ? 13.747 -10.021 -13.096 1.00 90.06 73 MET A N 1
ATOM 615 C CA . MET A 1 73 ? 12.959 -11.109 -12.511 1.00 90.06 73 MET A CA 1
ATOM 616 C C . MET A 1 73 ? 12.527 -10.800 -11.067 1.00 90.06 73 MET A C 1
ATOM 618 O O . MET A 1 73 ? 11.413 -11.144 -10.668 1.00 90.06 73 MET A O 1
ATOM 622 N N . ILE A 1 74 ? 13.381 -10.125 -10.293 1.00 91.50 74 ILE A N 1
ATOM 623 C CA . ILE A 1 74 ? 13.123 -9.783 -8.888 1.00 91.50 74 ILE A CA 1
ATOM 624 C C . ILE A 1 74 ? 11.938 -8.819 -8.797 1.00 91.50 74 ILE A C 1
ATOM 626 O O . ILE A 1 74 ? 10.973 -9.086 -8.079 1.00 91.50 74 ILE A O 1
ATOM 630 N N . MET A 1 75 ? 11.958 -7.740 -9.581 1.00 94.88 75 MET A N 1
ATOM 631 C CA . MET A 1 75 ? 10.874 -6.767 -9.659 1.00 94.88 75 MET A CA 1
ATOM 632 C C . MET A 1 75 ? 9.556 -7.422 -10.071 1.00 94.88 75 MET A C 1
ATOM 634 O O . MET A 1 75 ? 8.521 -7.128 -9.475 1.00 94.88 75 MET A O 1
ATOM 638 N N . LYS A 1 76 ? 9.585 -8.316 -11.070 1.00 95.00 76 LYS A N 1
ATOM 639 C CA . LYS A 1 76 ? 8.396 -9.059 -11.515 1.00 95.00 76 LYS A CA 1
ATOM 640 C C . LYS A 1 76 ? 7.786 -9.876 -10.381 1.00 95.00 76 LYS A C 1
ATOM 642 O O . LYS A 1 76 ? 6.584 -9.789 -10.139 1.00 95.00 76 LYS A O 1
ATOM 647 N N . ASN A 1 77 ? 8.609 -10.650 -9.680 1.00 95.62 77 ASN A N 1
ATOM 648 C CA . ASN A 1 77 ? 8.140 -11.514 -8.603 1.00 95.62 77 ASN A CA 1
ATOM 649 C C . ASN A 1 77 ? 7.543 -10.692 -7.456 1.00 95.62 77 ASN A C 1
ATOM 651 O O . ASN A 1 77 ? 6.454 -11.008 -6.981 1.00 95.62 77 ASN A O 1
ATOM 655 N N . ILE A 1 78 ? 8.205 -9.601 -7.060 1.00 97.38 78 ILE A N 1
ATOM 656 C CA . ILE A 1 78 ? 7.699 -8.708 -6.012 1.00 97.38 78 ILE A CA 1
ATOM 657 C C . ILE A 1 78 ? 6.373 -8.064 -6.433 1.00 97.38 78 ILE A C 1
ATOM 659 O O . ILE A 1 78 ? 5.444 -8.005 -5.629 1.00 97.38 78 ILE A O 1
ATOM 663 N N . GLU A 1 79 ? 6.240 -7.619 -7.685 1.00 97.38 79 GLU A N 1
ATOM 664 C CA . GLU A 1 79 ? 4.981 -7.056 -8.178 1.00 97.38 79 GLU A CA 1
ATOM 665 C C . GLU A 1 79 ? 3.832 -8.079 -8.150 1.00 97.38 79 GLU A C 1
ATOM 667 O O . GLU A 1 79 ? 2.708 -7.737 -7.788 1.00 97.38 79 GLU A O 1
ATOM 672 N N . TYR A 1 80 ? 4.101 -9.347 -8.462 1.00 96.44 80 TYR A N 1
ATOM 673 C CA . TYR A 1 80 ? 3.078 -10.395 -8.393 1.00 96.44 80 TYR A CA 1
ATOM 674 C C . TYR A 1 80 ? 2.644 -10.695 -6.960 1.00 96.44 80 TYR A C 1
ATOM 676 O O . TYR A 1 80 ? 1.449 -10.849 -6.706 1.00 96.44 80 TYR A O 1
ATOM 684 N N . VAL A 1 81 ? 3.576 -10.702 -6.004 1.00 98.12 81 VAL A N 1
ATOM 685 C CA . VAL A 1 81 ? 3.220 -10.775 -4.578 1.00 98.12 81 VAL A CA 1
ATOM 686 C C . VAL A 1 81 ? 2.381 -9.555 -4.183 1.00 98.12 81 VAL A C 1
ATOM 688 O O . VAL A 1 81 ? 1.381 -9.689 -3.477 1.00 98.12 81 VAL A O 1
ATOM 691 N N . MET A 1 82 ? 2.714 -8.371 -4.699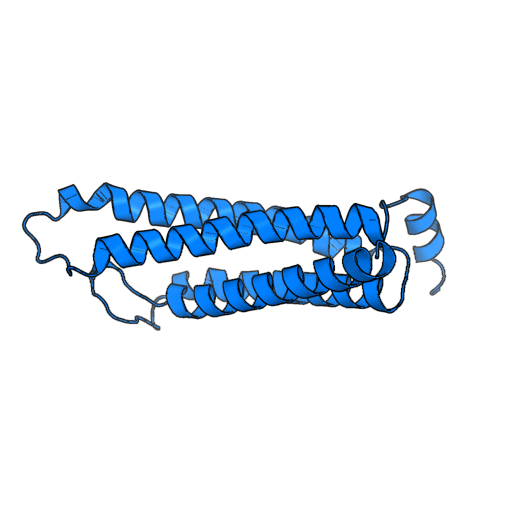 1.00 98.38 82 MET A N 1
ATOM 692 C CA . MET A 1 82 ? 1.946 -7.151 -4.454 1.00 98.38 82 MET A CA 1
ATOM 693 C C . MET A 1 82 ? 0.508 -7.203 -4.982 1.00 98.38 82 MET A C 1
ATOM 695 O O . MET A 1 82 ? -0.361 -6.549 -4.406 1.00 98.38 82 MET A O 1
ATOM 699 N N . TYR A 1 83 ? 0.205 -8.000 -6.011 1.00 97.94 83 TYR A N 1
ATOM 700 C CA . TYR A 1 83 ? -1.183 -8.217 -6.435 1.00 97.94 83 TYR A CA 1
ATOM 701 C C . TYR A 1 83 ? -2.004 -8.949 -5.365 1.00 97.94 83 TYR A C 1
ATOM 703 O O . TYR A 1 83 ? -3.164 -8.605 -5.147 1.00 97.94 83 TYR A O 1
ATOM 711 N N . ALA A 1 84 ? -1.405 -9.901 -4.643 1.00 98.06 84 ALA A N 1
ATOM 712 C CA . ALA A 1 84 ? -2.059 -10.543 -3.502 1.00 98.06 84 ALA A CA 1
ATOM 713 C C . ALA A 1 84 ? -2.211 -9.572 -2.318 1.00 98.06 84 ALA A C 1
ATOM 715 O O . ALA A 1 84 ? -3.273 -9.509 -1.699 1.00 98.06 84 ALA A O 1
ATOM 716 N N . VAL A 1 85 ? -1.187 -8.753 -2.047 1.00 98.25 85 VAL A N 1
ATOM 717 C CA . VAL A 1 85 ? -1.251 -7.697 -1.019 1.00 98.25 85 VAL A CA 1
ATOM 718 C C . VAL A 1 85 ? -2.371 -6.692 -1.322 1.00 98.25 85 VAL A C 1
ATOM 720 O O . VAL A 1 85 ? -3.090 -6.283 -0.413 1.00 98.25 85 VAL A O 1
ATOM 723 N N . LEU A 1 86 ? -2.580 -6.335 -2.593 1.00 98.12 86 LEU A N 1
ATOM 724 C CA . LEU A 1 86 ? -3.666 -5.444 -3.007 1.00 98.12 86 LEU A CA 1
ATOM 725 C C . LEU A 1 86 ? -5.050 -6.009 -2.648 1.00 98.12 86 LEU A C 1
ATOM 727 O O . LEU A 1 86 ? -5.915 -5.260 -2.194 1.00 98.12 86 LEU A O 1
ATOM 731 N N . LEU A 1 87 ? -5.254 -7.320 -2.815 1.00 97.88 87 LEU A N 1
ATOM 732 C CA . LEU A 1 87 ? -6.499 -7.982 -2.414 1.00 97.88 87 LEU A CA 1
ATOM 733 C C . LEU A 1 87 ? -6.696 -7.935 -0.895 1.00 97.88 87 LEU A C 1
ATOM 735 O O . LEU A 1 87 ? -7.799 -7.646 -0.435 1.00 97.88 87 LEU A O 1
ATOM 739 N N . ALA A 1 88 ? -5.629 -8.139 -0.117 1.00 97.56 88 ALA A N 1
ATOM 740 C CA . ALA A 1 88 ? -5.685 -7.996 1.337 1.00 97.56 88 ALA A CA 1
ATOM 741 C C . ALA A 1 88 ? -6.053 -6.561 1.762 1.00 97.56 88 ALA A C 1
ATOM 743 O O . ALA A 1 88 ? -6.843 -6.366 2.680 1.00 97.56 88 ALA A O 1
ATOM 744 N N . TYR A 1 89 ? -5.560 -5.536 1.061 1.00 97.44 89 TYR A N 1
ATOM 745 C CA . TYR A 1 89 ? -5.968 -4.153 1.331 1.00 97.44 89 TYR A CA 1
ATOM 746 C C . TYR A 1 89 ? -7.441 -3.892 1.011 1.00 97.44 89 TYR A C 1
ATOM 748 O O . TYR A 1 89 ? -8.114 -3.209 1.781 1.00 97.44 89 TYR A O 1
ATOM 756 N N . ALA A 1 90 ? -7.960 -4.449 -0.086 1.00 96.75 90 ALA A N 1
ATOM 757 C CA . ALA A 1 90 ? -9.384 -4.361 -0.402 1.00 96.75 90 ALA A CA 1
ATOM 758 C C . ALA A 1 90 ? -10.247 -5.054 0.668 1.00 96.75 90 ALA A C 1
ATOM 760 O O . ALA A 1 90 ? -11.287 -4.523 1.063 1.00 96.75 90 ALA A O 1
ATOM 761 N N . TYR A 1 91 ? -9.786 -6.194 1.190 1.00 96.62 91 TYR A N 1
ATOM 762 C CA . TYR A 1 91 ? -10.432 -6.879 2.307 1.00 96.62 91 TYR A CA 1
ATOM 763 C C . TYR A 1 91 ? -10.478 -6.002 3.571 1.00 96.62 91 TYR A C 1
ATOM 765 O O . TYR A 1 91 ? -11.551 -5.832 4.146 1.00 96.62 91 TYR A O 1
ATOM 773 N N . ASN A 1 92 ? -9.377 -5.343 3.943 1.00 95.50 92 ASN A N 1
ATOM 774 C CA . ASN A 1 92 ? -9.341 -4.453 5.115 1.00 95.50 92 ASN A CA 1
ATOM 775 C C . ASN A 1 92 ? -10.328 -3.270 5.011 1.00 95.50 92 ASN A C 1
ATOM 777 O O . ASN A 1 92 ? -10.887 -2.831 6.021 1.00 95.50 92 ASN A O 1
ATOM 781 N N . ILE A 1 93 ? -10.579 -2.765 3.794 1.00 96.81 93 ILE A N 1
ATOM 782 C CA . ILE A 1 93 ? -11.621 -1.751 3.557 1.00 96.81 93 ILE A CA 1
ATOM 783 C C . ILE A 1 93 ? -12.995 -2.333 3.876 1.00 96.81 93 ILE A C 1
ATOM 785 O O . ILE A 1 93 ? -13.781 -1.700 4.582 1.00 96.81 93 ILE A O 1
ATOM 789 N N . SER A 1 94 ? -13.282 -3.538 3.375 1.00 96.44 94 SER A N 1
ATOM 790 C CA . SER A 1 94 ? -14.564 -4.200 3.625 1.00 96.44 94 SER A CA 1
ATOM 791 C C . SER A 1 94 ? -14.793 -4.463 5.114 1.00 96.44 94 SER A C 1
ATOM 793 O O . SER A 1 94 ? -15.880 -4.197 5.612 1.00 96.44 94 SER A O 1
ATOM 795 N N . GLU A 1 95 ? -13.756 -4.870 5.846 1.00 94.50 95 GLU A N 1
ATOM 796 C CA . GLU A 1 95 ? -13.820 -5.079 7.293 1.00 94.50 95 GLU A CA 1
ATOM 797 C C . GLU A 1 95 ? -14.163 -3.781 8.035 1.00 94.50 95 GLU A C 1
ATOM 799 O O . GLU A 1 95 ? -15.125 -3.729 8.801 1.00 94.50 95 GLU A O 1
ATOM 804 N N . THR A 1 96 ? -13.445 -2.693 7.742 1.00 94.62 96 THR A N 1
ATOM 805 C CA . THR A 1 96 ? -13.713 -1.382 8.360 1.00 94.62 96 THR A CA 1
ATOM 806 C C . THR A 1 96 ? -15.118 -0.872 8.020 1.00 94.62 96 THR A C 1
ATOM 808 O O . THR A 1 96 ? -15.798 -0.281 8.860 1.00 94.62 96 THR A O 1
ATOM 811 N N . PHE A 1 97 ? -15.583 -1.119 6.794 1.00 94.88 97 PHE A N 1
ATOM 812 C CA . PHE A 1 97 ? -16.930 -0.758 6.364 1.00 94.88 97 PHE A CA 1
ATOM 813 C C . PHE A 1 97 ? -18.010 -1.539 7.126 1.00 94.88 97 PHE A C 1
ATOM 815 O O . PHE A 1 97 ? -18.998 -0.946 7.560 1.00 94.88 97 PHE A O 1
ATOM 822 N N . LEU A 1 98 ? -17.809 -2.842 7.344 1.00 93.38 98 LEU A N 1
ATOM 823 C CA . LEU A 1 98 ? -18.717 -3.674 8.139 1.00 93.38 98 LEU A CA 1
ATOM 824 C C . LEU A 1 98 ? -18.770 -3.215 9.602 1.00 93.38 98 LEU A C 1
ATOM 826 O O . LEU A 1 98 ? -19.863 -3.098 10.154 1.00 93.38 98 LEU A O 1
ATOM 830 N N . ILE A 1 99 ? -17.622 -2.866 10.194 1.00 91.12 99 ILE A N 1
ATOM 831 C CA . ILE A 1 99 ? -17.541 -2.294 11.550 1.00 91.12 99 ILE A CA 1
ATOM 832 C C . ILE A 1 99 ? -18.370 -1.007 11.649 1.00 91.12 99 ILE A C 1
ATOM 834 O O . ILE A 1 99 ? -19.154 -0.843 12.580 1.00 91.12 99 ILE A O 1
ATOM 838 N N . LEU A 1 100 ? -18.253 -0.095 10.677 1.00 90.75 100 LEU A N 1
ATOM 839 C CA . LEU A 1 100 ? -19.079 1.118 10.647 1.00 90.75 100 LEU A CA 1
ATOM 840 C C . LEU A 1 100 ? -20.575 0.814 10.483 1.00 90.75 100 LEU A C 1
ATOM 842 O O . LEU A 1 100 ? -21.410 1.497 11.078 1.00 90.75 100 LEU A O 1
ATOM 846 N N . GLY A 1 101 ? -20.920 -0.200 9.688 1.00 87.25 101 GLY A N 1
ATOM 847 C CA . GLY A 1 101 ? -22.300 -0.639 9.479 1.00 87.25 101 GLY A CA 1
ATOM 848 C C . GLY A 1 101 ? -22.958 -1.209 10.738 1.00 87.25 101 GLY A C 1
ATOM 849 O O . GLY A 1 101 ? -24.161 -1.032 10.926 1.00 87.25 101 GLY A O 1
ATOM 850 N N . SER A 1 102 ? -22.175 -1.814 11.637 1.00 84.12 102 SER A N 1
ATOM 851 C CA . SER A 1 102 ? -22.671 -2.439 12.870 1.00 84.12 102 SER A CA 1
ATOM 852 C C . SER A 1 102 ? -23.026 -1.436 13.982 1.00 84.12 102 SER A C 1
ATOM 854 O O . SER A 1 102 ? -23.400 -1.840 15.080 1.00 84.12 102 SER A O 1
ATOM 856 N N . GLN A 1 103 ? -22.912 -0.125 13.743 1.00 74.19 103 GLN A N 1
ATOM 857 C CA . GLN A 1 103 ? -23.173 0.922 14.747 1.00 74.19 103 GLN A CA 1
ATOM 858 C C . GLN A 1 103 ? -24.559 0.820 15.409 1.00 74.19 103 GLN A C 1
ATOM 860 O O . GLN A 1 103 ? -24.724 1.172 16.575 1.00 74.19 103 GLN A O 1
ATOM 865 N N . ASN A 1 104 ? -25.558 0.321 14.677 1.00 70.69 104 ASN A N 1
ATOM 866 C CA . ASN A 1 104 ? -26.929 0.201 15.170 1.00 70.69 104 ASN A CA 1
ATOM 867 C C . ASN A 1 104 ? -27.124 -0.985 16.125 1.00 70.69 104 ASN A C 1
ATOM 869 O O . ASN A 1 104 ? -28.096 -1.000 16.872 1.00 70.69 104 ASN A O 1
ATOM 873 N N . GLU A 1 105 ? -26.207 -1.954 16.134 1.00 71.06 105 GLU A N 1
ATOM 874 C CA . GLU A 1 105 ? -26.281 -3.140 16.999 1.00 71.06 105 GLU A CA 1
ATOM 875 C C . GLU A 1 105 ? -25.871 -2.834 18.449 1.00 71.06 105 GLU A C 1
ATOM 877 O O . GLU A 1 105 ? -26.172 -3.602 19.357 1.00 71.06 105 GLU A O 1
ATOM 882 N N . PHE A 1 106 ? -25.230 -1.684 18.681 1.00 65.81 106 PHE A N 1
ATOM 883 C CA . PHE A 1 106 ? -24.688 -1.279 19.980 1.00 65.81 106 PHE A CA 1
ATOM 884 C C . PHE A 1 106 ? -25.319 0.016 20.513 1.00 65.81 106 PHE A C 1
ATOM 886 O O . PHE A 1 106 ? -24.711 0.682 21.342 1.00 65.81 106 PHE A O 1
ATOM 893 N N . GLN A 1 107 ? -26.530 0.374 20.064 1.00 59.28 107 GLN A N 1
ATOM 894 C CA . GLN A 1 107 ? -27.254 1.590 20.494 1.00 59.28 107 GLN A CA 1
ATOM 895 C C . GLN A 1 107 ? -27.438 1.675 22.023 1.00 59.28 107 GLN A C 1
ATOM 897 O O . GLN A 1 107 ? -27.453 2.771 22.577 1.00 59.28 107 GLN A O 1
ATOM 902 N N . ASP A 1 108 ? -27.505 0.527 22.707 1.00 63.62 108 ASP A N 1
ATOM 903 C CA . ASP A 1 108 ? -27.612 0.441 24.171 1.00 63.62 108 ASP A CA 1
ATOM 904 C C . ASP A 1 108 ? -26.252 0.531 24.899 1.00 63.62 108 ASP A C 1
ATOM 906 O O . ASP A 1 108 ? -26.201 0.580 26.128 1.00 63.62 108 ASP A O 1
ATOM 910 N N . HIS A 1 109 ? -25.134 0.538 24.163 1.00 66.00 109 HIS A N 1
ATOM 911 C CA . HIS A 1 109 ? -23.779 0.706 24.692 1.00 66.00 109 HIS A CA 1
ATOM 912 C C . HIS A 1 109 ? -23.236 2.098 24.347 1.00 66.00 109 HIS A C 1
ATOM 914 O O . HIS A 1 109 ? -23.521 2.672 23.299 1.00 66.00 109 HIS A O 1
ATOM 920 N N . VAL A 1 110 ? -22.414 2.659 25.237 1.00 72.50 110 VAL A N 1
ATOM 921 C CA . VAL A 1 110 ? -21.827 3.994 25.054 1.00 72.50 110 VAL A CA 1
ATOM 922 C C . VAL A 1 110 ? -20.751 3.939 23.961 1.00 72.50 110 VAL A C 1
ATOM 924 O O . VAL A 1 110 ? -19.581 3.688 24.244 1.00 72.50 110 VAL A O 1
ATOM 927 N N . ILE A 1 111 ? -21.140 4.158 22.702 1.00 82.12 111 ILE A N 1
ATOM 928 C CA . ILE A 1 111 ? -20.203 4.294 21.579 1.00 82.12 111 ILE A CA 1
ATOM 929 C C . ILE A 1 111 ? -19.526 5.677 21.655 1.00 82.12 111 ILE A C 1
ATOM 931 O O . ILE A 1 111 ? -20.217 6.690 21.803 1.00 82.12 111 ILE A O 1
ATOM 935 N N . PRO A 1 112 ? -18.188 5.769 21.527 1.00 85.88 112 PRO A N 1
ATOM 936 C CA . PRO A 1 112 ? -17.494 7.051 21.488 1.00 85.88 112 PRO A CA 1
ATOM 937 C C . PRO A 1 112 ? -17.954 7.928 20.317 1.00 85.88 112 PRO A C 1
ATOM 939 O O . PRO A 1 112 ? -18.114 7.454 19.194 1.00 85.88 112 PRO A O 1
ATOM 942 N N . SER A 1 113 ? -18.043 9.244 20.528 1.00 88.38 113 SER A N 1
ATOM 943 C CA . SER A 1 113 ? -18.351 10.206 19.455 1.00 88.38 113 SER A CA 1
ATOM 944 C C . SER A 1 113 ? -17.306 10.225 18.328 1.00 88.38 113 SER A C 1
ATOM 946 O O . SER A 1 113 ? -17.592 10.679 17.221 1.00 88.38 113 SER A O 1
ATOM 948 N N . SER A 1 114 ? -16.102 9.701 18.586 1.00 90.56 114 SER A N 1
ATOM 949 C CA . SER A 1 114 ? -15.034 9.532 17.598 1.00 90.56 114 SER A CA 1
ATOM 950 C C . SER A 1 114 ? -15.234 8.342 16.656 1.00 90.56 114 SER A C 1
ATOM 952 O O . SER A 1 114 ? -14.540 8.281 15.644 1.00 90.56 114 SER A O 1
ATOM 954 N N . PHE A 1 115 ? -16.170 7.427 16.935 1.00 91.94 115 PHE A N 1
ATOM 955 C CA . PHE A 1 115 ? -16.351 6.184 16.180 1.00 91.94 115 PHE A CA 1
ATOM 956 C C . PHE A 1 115 ? -16.535 6.430 14.675 1.00 91.94 115 PHE A C 1
ATOM 958 O O . PHE A 1 115 ? -15.728 5.975 13.865 1.00 91.94 115 PHE A O 1
ATOM 965 N N . VAL A 1 116 ? -17.551 7.212 14.297 1.00 92.00 116 VAL A N 1
ATOM 966 C CA . VAL A 1 116 ? -17.861 7.484 12.884 1.00 92.00 116 VAL A CA 1
ATOM 967 C C . VAL A 1 116 ? -16.763 8.310 12.198 1.00 92.00 116 VAL A C 1
ATOM 969 O O . VAL A 1 116 ? -16.276 7.865 11.154 1.00 92.00 116 VAL A O 1
ATOM 972 N N . PRO A 1 117 ? -16.305 9.461 12.747 1.00 93.94 117 PRO A N 1
ATOM 973 C CA . PRO A 1 117 ? -15.232 10.240 12.126 1.00 93.94 117 PRO A CA 1
ATOM 974 C C . PRO A 1 117 ? -13.963 9.420 11.887 1.00 93.94 117 PRO A C 1
ATOM 976 O O . PRO A 1 117 ? -13.337 9.534 10.833 1.00 93.94 117 PRO A O 1
ATOM 979 N N . MET A 1 118 ? -13.600 8.569 12.848 1.00 95.62 118 MET A N 1
ATOM 980 C CA . MET A 1 118 ? -12.381 7.785 12.760 1.00 95.62 118 MET A CA 1
ATOM 981 C C . MET A 1 118 ? -12.495 6.638 11.759 1.00 95.62 118 MET A C 1
ATOM 983 O O . MET A 1 118 ? -11.560 6.403 10.997 1.00 95.62 118 MET A O 1
ATOM 987 N N . GLY A 1 119 ? -13.648 5.971 11.685 1.00 95.25 119 GLY A N 1
ATOM 988 C CA . GLY A 1 119 ? -13.884 4.968 10.648 1.00 95.25 119 GLY A CA 1
ATOM 989 C C . GLY A 1 119 ? -13.843 5.562 9.241 1.00 95.25 119 GLY A C 1
ATOM 990 O O . GLY A 1 119 ? -13.200 4.996 8.360 1.00 95.25 119 GLY A O 1
ATOM 991 N N . ILE A 1 120 ? -14.449 6.739 9.033 1.00 96.00 120 ILE A N 1
ATOM 992 C CA . ILE A 1 120 ? -14.383 7.452 7.745 1.00 96.00 120 ILE A CA 1
ATOM 993 C C . ILE A 1 120 ? -12.932 7.800 7.395 1.00 96.00 120 ILE A C 1
ATOM 995 O O . ILE A 1 120 ? -12.512 7.596 6.254 1.00 96.00 120 ILE A O 1
ATOM 999 N N . LEU A 1 121 ? -12.150 8.293 8.362 1.00 97.50 121 LEU A N 1
ATOM 1000 C CA . LEU A 1 121 ? -10.733 8.593 8.162 1.00 97.50 121 LEU A CA 1
ATOM 1001 C C . LEU A 1 121 ? -9.945 7.340 7.757 1.00 97.50 121 LEU A C 1
ATOM 1003 O O . LEU A 1 121 ? -9.211 7.377 6.770 1.00 97.50 121 LEU A O 1
ATOM 1007 N N . ILE A 1 122 ? -10.120 6.229 8.479 1.00 97.62 122 ILE A N 1
ATOM 1008 C CA . ILE A 1 122 ? -9.427 4.964 8.203 1.00 97.62 122 ILE A CA 1
ATOM 1009 C C . ILE A 1 122 ? -9.773 4.462 6.797 1.00 97.62 122 ILE A C 1
ATOM 1011 O O . ILE A 1 122 ? -8.861 4.226 6.006 1.00 97.62 122 ILE A O 1
ATOM 1015 N N . ILE A 1 123 ? -11.062 4.385 6.445 1.00 97.56 123 ILE A N 1
ATOM 1016 C CA . ILE A 1 123 ? -11.509 3.961 5.107 1.00 97.56 123 ILE A CA 1
ATOM 1017 C C . ILE A 1 123 ? -10.947 4.875 4.018 1.00 97.56 123 ILE A C 1
ATOM 1019 O O . ILE A 1 123 ? -10.533 4.395 2.961 1.00 97.56 123 ILE A O 1
ATOM 1023 N N . SER A 1 124 ? -10.897 6.186 4.265 1.00 98.25 124 SER A N 1
ATOM 1024 C CA . SER A 1 124 ? -10.348 7.150 3.307 1.00 98.25 124 SER A CA 1
ATOM 1025 C C . SER A 1 124 ? -8.867 6.883 3.037 1.00 98.25 124 SER A C 1
ATOM 1027 O O . SER A 1 124 ? -8.455 6.841 1.878 1.00 98.25 124 SER A O 1
ATOM 1029 N N . ILE A 1 125 ? -8.068 6.640 4.084 1.00 98.44 125 ILE A N 1
ATOM 1030 C CA . ILE A 1 125 ? -6.636 6.340 3.941 1.00 98.44 125 ILE A CA 1
ATOM 1031 C C . ILE A 1 125 ? -6.426 4.952 3.312 1.00 98.44 125 ILE A C 1
ATOM 1033 O O . ILE A 1 125 ? -5.562 4.804 2.451 1.00 98.44 125 ILE A O 1
ATOM 1037 N N . GLN A 1 126 ? -7.226 3.944 3.671 1.00 98.31 126 GLN A N 1
ATOM 1038 C CA . GLN A 1 126 ? -7.164 2.613 3.050 1.00 98.31 126 GLN A CA 1
ATOM 1039 C C . GLN A 1 126 ? -7.505 2.665 1.553 1.00 98.31 126 GLN A C 1
ATOM 1041 O O . GLN A 1 126 ? -6.785 2.101 0.729 1.00 98.31 126 GLN A O 1
ATOM 1046 N N . THR A 1 127 ? -8.559 3.394 1.183 1.00 98.38 127 THR A N 1
ATOM 1047 C CA . THR A 1 127 ? -8.952 3.5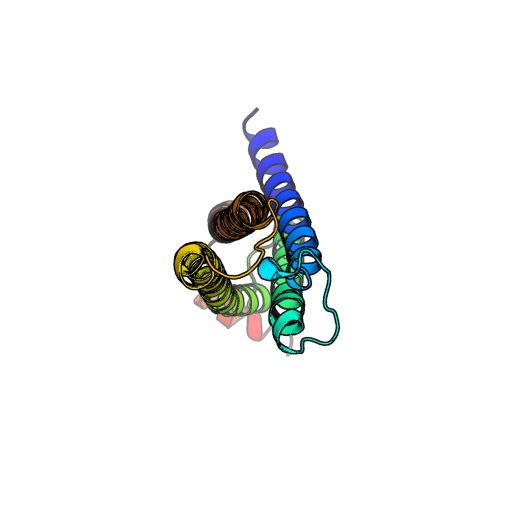91 -0.220 1.00 98.38 127 THR A CA 1
ATOM 1048 C C . THR A 1 127 ? -7.865 4.341 -0.984 1.00 98.38 127 THR A C 1
ATOM 1050 O O . THR A 1 127 ? -7.486 3.937 -2.084 1.00 98.38 127 THR A O 1
ATOM 1053 N N . LEU A 1 128 ? -7.304 5.397 -0.385 1.00 98.31 128 LEU A N 1
ATOM 1054 C CA . LEU A 1 128 ? -6.174 6.124 -0.953 1.00 98.31 128 LEU A CA 1
ATOM 1055 C C . LEU A 1 128 ? -4.973 5.195 -1.184 1.00 98.31 128 LEU A C 1
ATOM 1057 O O . LEU A 1 128 ? -4.389 5.229 -2.265 1.00 98.31 128 LEU A O 1
ATOM 1061 N N . LEU A 1 129 ? -4.634 4.334 -0.219 1.00 98.62 129 LEU A N 1
ATOM 1062 C CA . LEU A 1 129 ? -3.546 3.364 -0.353 1.00 98.62 129 LEU A CA 1
ATOM 1063 C C . LEU A 1 129 ? -3.775 2.417 -1.539 1.00 98.62 129 LEU A C 1
ATOM 1065 O O . LEU A 1 129 ? -2.856 2.204 -2.331 1.00 98.62 129 LEU A O 1
ATOM 1069 N N . VAL A 1 130 ? -4.989 1.884 -1.707 1.00 98.44 130 VAL A N 1
ATOM 1070 C CA . VAL A 1 130 ? -5.341 1.023 -2.850 1.00 98.44 130 VAL A CA 1
ATOM 1071 C C . VAL A 1 130 ? -5.152 1.767 -4.174 1.00 98.44 130 VAL A C 1
ATOM 1073 O O . VAL A 1 130 ? -4.489 1.254 -5.079 1.00 98.44 130 VAL A O 1
ATOM 1076 N N . LEU A 1 131 ? -5.656 3.000 -4.278 1.00 98.31 131 LEU A N 1
ATOM 1077 C CA . LEU A 1 131 ? -5.509 3.822 -5.483 1.00 98.31 131 LEU A CA 1
ATOM 1078 C C . LEU A 1 131 ? -4.037 4.108 -5.805 1.00 98.31 131 LEU A C 1
ATOM 1080 O O . LEU A 1 131 ? -3.616 3.941 -6.950 1.00 98.31 131 LEU A O 1
ATOM 1084 N N . LEU A 1 132 ? -3.243 4.488 -4.800 1.00 98.25 132 LEU A N 1
ATOM 1085 C CA . LEU A 1 132 ? -1.807 4.731 -4.944 1.00 98.25 132 LEU A CA 1
ATOM 1086 C C . LEU A 1 132 ? -1.055 3.467 -5.373 1.00 98.25 132 LEU A C 1
ATOM 1088 O O . LEU A 1 132 ? -0.188 3.540 -6.245 1.00 98.25 132 LEU A O 1
ATOM 1092 N N . THR A 1 133 ? -1.429 2.305 -4.831 1.00 98.00 133 THR A N 1
ATOM 1093 C CA . THR A 1 133 ? -0.840 1.010 -5.200 1.00 98.00 133 THR A CA 1
ATOM 1094 C C . THR A 1 133 ? -1.092 0.706 -6.677 1.00 98.00 133 THR A C 1
ATOM 1096 O O . THR A 1 133 ? -0.148 0.443 -7.421 1.00 98.00 133 THR A O 1
ATOM 1099 N N . VAL A 1 134 ? -2.334 0.838 -7.153 1.00 98.19 134 VAL A N 1
ATOM 1100 C CA . VAL A 1 134 ? -2.665 0.646 -8.577 1.00 98.19 134 VAL A CA 1
ATOM 1101 C C . VAL A 1 134 ? -1.921 1.654 -9.458 1.00 98.19 134 VAL A C 1
ATOM 1103 O O . VAL A 1 134 ? -1.378 1.295 -10.507 1.00 98.19 134 VAL A O 1
ATOM 1106 N N . TRP A 1 135 ? -1.835 2.914 -9.024 1.00 97.06 135 TRP A N 1
ATOM 1107 C CA . TRP A 1 135 ? -1.079 3.946 -9.735 1.00 97.06 135 TRP A CA 1
ATOM 1108 C C . TRP A 1 135 ? 0.409 3.622 -9.829 1.00 97.06 135 TRP A C 1
ATOM 1110 O O . TRP A 1 135 ? 1.017 3.861 -10.874 1.00 97.06 135 TRP A O 1
ATOM 1120 N N . SER A 1 136 ? 0.987 3.026 -8.789 1.00 96.81 136 SER A N 1
ATOM 1121 C CA . SER A 1 136 ? 2.383 2.599 -8.797 1.00 96.81 136 SER A CA 1
ATOM 1122 C C . SER A 1 136 ? 2.649 1.537 -9.875 1.00 96.81 136 SER A C 1
ATOM 1124 O O . SER A 1 136 ? 3.625 1.673 -10.611 1.00 96.81 136 SER A O 1
ATOM 1126 N N . PHE A 1 137 ? 1.753 0.556 -10.065 1.00 97.12 137 PHE A N 1
ATOM 1127 C CA . PHE A 1 137 ? 1.879 -0.452 -11.130 1.00 97.12 137 PHE A CA 1
ATOM 1128 C C . PHE A 1 137 ? 1.804 0.184 -12.520 1.00 97.12 137 PHE A C 1
ATOM 1130 O O . PHE A 1 137 ? 2.557 -0.163 -13.433 1.00 97.12 137 PHE A O 1
ATOM 1137 N N . ILE A 1 138 ? 0.913 1.162 -12.698 1.00 95.50 138 ILE A N 1
ATOM 1138 C CA . ILE A 1 138 ? 0.789 1.882 -13.969 1.00 95.50 138 ILE A CA 1
ATOM 1139 C C . ILE A 1 138 ? 2.054 2.693 -14.257 1.00 95.50 138 ILE A C 1
ATOM 1141 O O . ILE A 1 138 ? 2.549 2.667 -15.386 1.00 95.50 138 ILE A O 1
ATOM 1145 N N . ILE A 1 139 ? 2.595 3.389 -13.257 1.00 93.06 139 ILE A N 1
ATOM 1146 C CA . ILE A 1 139 ? 3.842 4.152 -13.384 1.00 93.06 139 ILE A CA 1
ATOM 1147 C C . ILE A 1 139 ? 5.005 3.236 -13.721 1.00 93.06 139 ILE A C 1
ATOM 1149 O O . ILE A 1 139 ? 5.735 3.517 -14.670 1.00 93.06 139 ILE A O 1
ATOM 1153 N N . ARG A 1 140 ? 5.128 2.111 -13.018 1.00 94.50 140 ARG A N 1
ATOM 1154 C CA . ARG A 1 140 ? 6.120 1.084 -13.315 1.00 94.50 140 ARG A CA 1
ATOM 1155 C C . ARG A 1 140 ? 6.021 0.640 -14.776 1.00 94.50 140 ARG A C 1
ATOM 1157 O O . ARG A 1 140 ? 7.021 0.659 -15.485 1.00 94.50 140 ARG A O 1
ATOM 1164 N N . LYS A 1 141 ? 4.816 0.369 -15.290 1.00 94.00 141 LYS A N 1
ATOM 1165 C CA . LYS A 1 141 ? 4.612 -0.026 -16.701 1.00 94.00 141 LYS A CA 1
ATOM 1166 C C . LYS A 1 141 ? 4.964 1.048 -17.713 1.00 94.00 141 LYS A C 1
ATOM 1168 O O . LYS A 1 141 ? 5.402 0.718 -18.812 1.00 94.00 141 LYS A O 1
ATOM 1173 N N . ARG A 1 142 ? 4.717 2.310 -17.371 1.00 91.88 142 ARG A N 1
ATOM 1174 C CA . ARG A 1 142 ? 4.942 3.449 -18.265 1.00 91.88 142 ARG A CA 1
ATOM 1175 C C . ARG A 1 142 ? 6.394 3.912 -18.291 1.00 91.88 142 ARG A C 1
ATOM 1177 O O . ARG A 1 142 ? 6.833 4.359 -19.341 1.00 91.88 142 ARG A O 1
ATOM 1184 N N . ILE A 1 143 ? 7.089 3.863 -17.155 1.00 91.56 143 ILE A N 1
ATOM 1185 C CA . ILE A 1 143 ? 8.437 4.426 -17.001 1.00 91.56 143 ILE A CA 1
ATOM 1186 C C . ILE A 1 143 ? 9.508 3.341 -17.083 1.00 91.56 143 ILE A C 1
ATOM 1188 O O . ILE A 1 143 ? 10.456 3.499 -17.839 1.00 91.56 143 ILE A O 1
ATOM 1192 N N . VAL A 1 144 ? 9.351 2.256 -16.322 1.00 92.06 144 VAL A N 1
ATOM 1193 C CA . VAL A 1 144 ? 10.350 1.177 -16.232 1.00 92.06 144 VAL A CA 1
ATOM 1194 C C . VAL A 1 144 ? 10.193 0.212 -17.408 1.00 92.06 144 VAL A C 1
ATOM 1196 O O . VAL A 1 144 ? 11.169 -0.190 -18.027 1.00 92.06 144 VAL A O 1
ATOM 1199 N N . GLY A 1 145 ? 8.948 -0.095 -17.781 1.00 89.56 145 GLY A N 1
ATOM 1200 C CA . GLY A 1 145 ? 8.633 -0.876 -18.974 1.00 89.56 145 GLY A CA 1
ATOM 1201 C C . GLY A 1 145 ? 7.700 -2.052 -18.705 1.00 89.56 145 GLY A C 1
ATOM 1202 O O . GLY A 1 145 ? 7.195 -2.266 -17.596 1.00 89.56 145 GLY A O 1
ATOM 1203 N N . LYS A 1 146 ? 7.412 -2.803 -19.769 1.00 91.31 146 LYS A N 1
ATOM 1204 C CA . LYS A 1 146 ? 6.662 -4.064 -19.694 1.00 91.31 146 LYS A CA 1
ATOM 1205 C C . LYS A 1 146 ? 7.635 -5.203 -19.395 1.00 91.31 146 LYS A C 1
ATOM 1207 O O . LYS A 1 146 ? 8.799 -5.107 -19.746 1.00 91.31 146 LYS A O 1
ATOM 1212 N N . TYR A 1 147 ? 7.139 -6.276 -18.792 1.00 89.88 147 TYR A N 1
ATOM 1213 C CA . TYR A 1 147 ? 7.911 -7.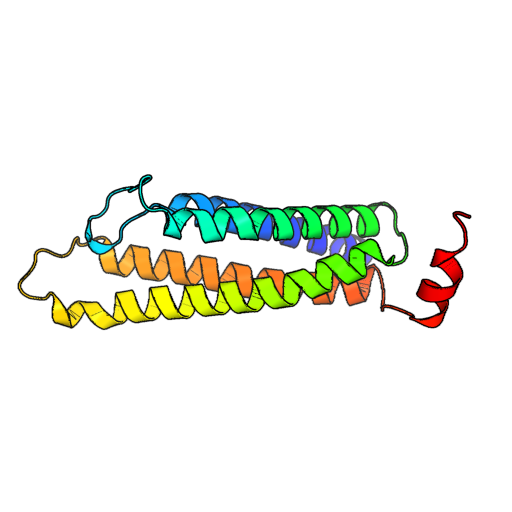509 -18.694 1.00 89.88 147 TYR A CA 1
ATOM 1214 C C . TYR A 1 147 ? 7.953 -8.182 -20.067 1.00 89.88 147 TYR A C 1
ATOM 1216 O O . TYR A 1 147 ? 6.902 -8.526 -20.610 1.00 89.88 147 TYR A O 1
ATOM 1224 N N . ASP A 1 148 ? 9.155 -8.325 -20.613 1.00 87.44 148 ASP A N 1
ATOM 1225 C CA . ASP A 1 148 ? 9.447 -9.139 -21.789 1.00 87.44 148 ASP A CA 1
ATOM 1226 C C . ASP A 1 148 ? 9.989 -10.487 -21.302 1.00 87.44 148 ASP A C 1
ATOM 1228 O O . ASP A 1 148 ? 11.036 -10.549 -20.659 1.00 87.44 148 ASP A O 1
ATOM 1232 N N . PHE A 1 149 ? 9.229 -11.558 -21.532 1.00 82.25 149 PHE A N 1
ATOM 1233 C CA . PHE A 1 149 ? 9.582 -12.883 -21.029 1.00 82.25 149 PHE A CA 1
ATOM 1234 C C . PHE A 1 149 ? 10.819 -13.457 -21.715 1.00 82.25 149 PHE A C 1
ATOM 1236 O O . PHE A 1 149 ? 11.593 -14.124 -21.036 1.00 82.25 149 PHE A O 1
ATOM 1243 N N . ASP A 1 150 ? 11.038 -13.161 -22.996 1.00 80.31 150 ASP A N 1
ATOM 1244 C CA . ASP A 1 150 ? 12.197 -13.662 -23.735 1.00 80.31 150 ASP A CA 1
ATOM 1245 C C . ASP A 1 150 ? 13.466 -12.968 -23.232 1.00 80.31 150 ASP A C 1
ATOM 1247 O O . ASP A 1 150 ? 14.464 -13.622 -22.927 1.00 80.31 150 ASP A O 1
ATOM 1251 N N . TYR A 1 151 ? 13.406 -11.645 -23.041 1.00 80.56 151 TYR A N 1
ATOM 1252 C CA . TYR A 1 151 ? 14.495 -10.889 -22.422 1.00 80.56 151 TYR A CA 1
ATOM 1253 C C . TYR A 1 151 ? 14.794 -11.389 -21.006 1.00 80.56 151 TYR A C 1
ATOM 1255 O O . TYR A 1 151 ? 15.949 -11.670 -20.683 1.00 80.56 151 TYR A O 1
ATOM 1263 N N . LEU A 1 152 ? 13.757 -11.521 -20.172 1.00 80.50 152 LEU A N 1
ATOM 1264 C CA . LEU A 1 152 ? 13.911 -11.952 -18.787 1.00 80.50 152 LEU A CA 1
ATOM 1265 C C . LEU A 1 152 ? 14.488 -13.361 -18.700 1.00 80.50 152 LEU A C 1
ATOM 1267 O O . LEU A 1 152 ? 15.322 -13.582 -17.838 1.00 80.50 152 LEU A O 1
ATOM 1271 N N . ASN A 1 153 ? 14.077 -14.286 -19.571 1.00 78.75 153 ASN A N 1
ATOM 1272 C CA . ASN A 1 153 ? 14.564 -15.663 -19.547 1.00 78.75 153 ASN A CA 1
ATOM 1273 C C . ASN A 1 153 ? 16.034 -15.759 -19.982 1.00 78.75 153 ASN A C 1
ATOM 1275 O O . ASN A 1 153 ? 16.811 -16.460 -19.349 1.00 78.75 153 ASN A O 1
ATOM 1279 N N . ASN A 1 154 ? 16.439 -14.982 -20.991 1.00 73.12 154 ASN A N 1
ATOM 1280 C CA . ASN A 1 154 ? 17.818 -14.975 -21.495 1.00 73.12 154 ASN A CA 1
ATOM 1281 C C . ASN A 1 154 ? 18.827 -14.293 -20.551 1.00 73.12 154 ASN A C 1
ATOM 1283 O O . ASN A 1 154 ? 20.027 -14.494 -20.697 1.00 73.12 154 ASN A O 1
ATOM 1287 N N . HIS A 1 155 ? 18.362 -13.475 -19.601 1.00 68.94 155 HIS A N 1
ATOM 1288 C CA . HIS A 1 155 ? 19.214 -12.797 -18.611 1.00 68.94 155 HIS A CA 1
ATOM 1289 C C . HIS A 1 155 ? 19.195 -13.474 -17.229 1.00 68.94 155 HIS A C 1
ATOM 1291 O O . HIS A 1 155 ? 19.789 -12.945 -16.291 1.00 68.94 155 HIS A O 1
ATOM 1297 N N . ILE A 1 156 ? 18.539 -14.635 -17.092 1.00 62.62 156 ILE A N 1
ATOM 1298 C CA . ILE A 1 156 ? 18.675 -15.498 -15.904 1.00 62.62 156 ILE A CA 1
ATOM 1299 C C . ILE A 1 156 ? 20.072 -16.139 -15.878 1.00 62.62 156 ILE A C 1
ATOM 1301 O O . ILE A 1 156 ? 20.675 -16.212 -14.812 1.00 62.62 156 ILE A O 1
ATOM 1305 N N . ASP A 1 157 ? 20.610 -16.494 -17.050 1.00 55.50 157 ASP A N 1
ATOM 1306 C CA . ASP A 1 157 ? 21.847 -17.278 -17.198 1.00 55.50 157 ASP A CA 1
ATOM 1307 C C . ASP A 1 157 ? 23.139 -16.438 -17.215 1.00 55.50 157 ASP A C 1
ATOM 1309 O O . ASP A 1 157 ? 24.233 -16.983 -17.270 1.00 55.50 157 ASP A O 1
ATOM 1313 N N . ALA A 1 158 ? 23.065 -15.103 -17.151 1.00 54.34 158 ALA A N 1
ATOM 1314 C CA . ALA A 1 158 ? 24.260 -14.244 -17.194 1.00 54.34 158 ALA A CA 1
ATOM 1315 C C . ALA A 1 158 ? 25.084 -14.233 -15.883 1.00 54.34 158 ALA A C 1
ATOM 1317 O O . ALA A 1 158 ? 26.067 -13.497 -15.783 1.00 54.34 158 ALA A O 1
ATOM 1318 N N . TRP A 1 159 ? 24.659 -15.008 -14.879 1.00 57.47 159 TRP A N 1
ATOM 1319 C CA . TRP A 1 159 ? 25.301 -15.140 -13.567 1.00 57.47 159 TRP A CA 1
ATOM 1320 C C . TRP A 1 159 ? 25.733 -16.588 -13.238 1.00 57.47 159 TRP A C 1
ATOM 1322 O O . TRP A 1 159 ? 26.103 -16.841 -12.090 1.00 57.47 159 TRP A O 1
ATOM 1332 N N . GLU A 1 160 ? 25.707 -17.510 -14.212 1.00 42.56 160 GLU A N 1
ATOM 1333 C CA . GLU A 1 160 ? 26.501 -18.761 -14.192 1.00 42.56 160 GLU A CA 1
ATOM 1334 C C . GLU A 1 160 ? 27.825 -18.573 -14.950 1.00 42.56 160 GLU A C 1
ATOM 1336 O O . GLU A 1 160 ? 28.854 -19.091 -14.456 1.00 42.56 160 GLU A O 1
#

Sequence (160 aa):
MENSVKRTTPKIIIVLTIVSLLSLIVLGFYSMYGNTFIFNRFESYIFPFLTMIHFLYLYVLWFKITEMEYPDMIMKNIEYVMYAVLLAYAYNISETFLILGSQNEFQDHVIPSSFVPMGILIISIQTLLVLLTVWSFIIRKRIVGKYDFDYLNNHIDAWE

Organism: NCBI:txid616991

pLDDT: mean 89.72, std 11.96, range [42.56, 98.62]

Secondary structure (DSSP, 8-state):
-HHHHHHHHHHHHHHHHHHHHHHHHHHTTEETTTTEE-TT-GGGGHHHHHHHHHHHHHHHHHHHHHHTPPP-HHHHHHHHHHHHHHHHHHHHHHHHHHHHHGGGGGTTS---TTHHHHHHHHHHHHHHHHHHHHHHHHHIIIII----HHHHHHTTGGG-